Protein AF-A0A0H5PXS2-F1 (afdb_monomer)

Solvent-accessible surface area (backbone atoms only — not comparable to full-atom values): 9565 Å² total; per-residue (Å²): 137,90,85,89,85,87,82,88,85,73,100,73,81,88,74,88,80,90,86,85,90,87,84,91,80,86,77,80,75,62,72,75,60,60,65,57,62,62,56,64,66,52,77,82,47,79,86,77,70,79,48,72,66,58,49,50,52,53,52,49,55,49,52,53,54,47,52,55,49,50,53,52,50,50,52,52,48,54,53,50,50,52,53,50,50,51,35,56,75,67,70,42,46,66,49,75,57,92,95,43,78,49,74,61,68,92,79,90,78,92,75,84,61,63,66,63,43,38,71,77,38,50,68,60,44,57,76,73,57,78,91,80,90,81,87,84,90,83,83,135

Radius of gyration: 34.35 Å; Cα contacts (8 Å, |Δi|>4): 27; chains: 1; bounding box: 102×61×40 Å

Secondary structure (DSSP, 8-state):
----------TTSS----------------GGGHHHHHHTTTTTS---PPPHHHHHHHHHHHHHHHHHHHHHHHHHHHHHHHHHHHHHHTT-SEEEETTEEEE----------HHHHHHH-HHHHHHTPPP---PPP---

Mean predicted aligned error: 16.34 Å

Foldseek 3Di:
DDDDDDDDDDPPPPDDDDDDDDDDDDDPDPPVVVVVVVVVVCVPDPDPDDDPVRVVVVVVVVVVVVVVVVVVVVVVVVVVVVVLVVCVVVVHQWDDDPPDIDGDDDDDDDDDPLVVCCVVPVPVNVVPDDDDDDDDDDDD

Sequence (140 aa):
MLNATRRRASQDQIKSLSRHAVGSKRERKPQRAYAYYSTARNEKKGAYTMSTNEMTSKIRELKELKAMAEELAAEITAIEDTIKAEMTARNTDEMTVDVYKIRWTKVLSNRFDSSAFKKAMPELHAQFTKQTESRRFTIA

Nearest PDB structures (foldseek):
  6znl-assembly1_Z  TM=2.439E-01  e=7.247E+00  Sus scrofa

pLDDT: mean 76.87, std 26.15, range [28.22, 98.5]

Structure (mmCIF, N/CA/C/O backbone):
data_AF-A0A0H5PXS2-F1
#
_entry.id   AF-A0A0H5PXS2-F1
#
loop_
_atom_site.group_PDB
_atom_site.id
_atom_site.type_symbol
_atom_site.label_atom_id
_atom_site.label_alt_id
_atom_site.label_comp_id
_atom_site.label_asym_id
_atom_site.label_entity_id
_atom_site.label_seq_id
_atom_site.pdbx_PDB_ins_code
_atom_site.Cartn_x
_atom_site.Cartn_y
_atom_site.Cartn_z
_atom_site.occupancy
_atom_site.B_iso_or_equiv
_atom_site.auth_seq_id
_atom_site.auth_comp_id
_atom_site.auth_asym_id
_atom_site.auth_atom_id
_atom_site.pdbx_PDB_model_num
ATOM 1 N N . MET A 1 1 ? 83.119 -40.133 26.334 1.00 35.09 1 MET A N 1
ATOM 2 C CA . MET A 1 1 ? 84.291 -39.260 26.113 1.00 35.09 1 MET A CA 1
ATOM 3 C C . MET A 1 1 ? 83.812 -37.826 25.964 1.00 35.09 1 MET A C 1
ATOM 5 O O . MET A 1 1 ? 82.831 -37.597 25.271 1.00 35.09 1 MET A O 1
ATOM 9 N N . LEU A 1 2 ? 84.456 -36.906 26.676 1.00 37.81 2 LEU A N 1
ATOM 10 C CA . LEU A 1 2 ? 84.210 -35.463 26.667 1.00 37.81 2 LEU A CA 1
ATOM 11 C C . LEU A 1 2 ? 84.920 -34.778 25.479 1.00 37.81 2 LEU A C 1
ATOM 13 O O . LEU A 1 2 ? 85.976 -35.242 25.061 1.00 37.81 2 LEU A O 1
ATOM 17 N N . ASN A 1 3 ? 84.378 -33.613 25.094 1.00 30.39 3 ASN A N 1
ATOM 18 C CA . ASN A 1 3 ? 85.043 -32.419 24.532 1.00 30.39 3 ASN A CA 1
ATOM 19 C C . ASN A 1 3 ? 84.913 -32.075 23.030 1.00 30.39 3 ASN A C 1
ATOM 21 O O . ASN A 1 3 ? 85.666 -32.525 22.181 1.00 30.39 3 ASN A O 1
ATOM 25 N N . ALA A 1 4 ? 84.010 -31.114 22.786 1.00 36.12 4 ALA A N 1
ATOM 26 C CA . ALA A 1 4 ? 84.311 -29.712 22.444 1.00 36.12 4 ALA A CA 1
ATOM 27 C C . ALA A 1 4 ? 85.037 -29.357 21.131 1.00 36.12 4 ALA A C 1
ATOM 29 O O . ALA A 1 4 ? 86.249 -29.491 21.034 1.00 36.12 4 ALA A O 1
ATOM 30 N N . THR A 1 5 ? 84.341 -28.630 20.242 1.00 44.38 5 THR A N 1
ATOM 31 C CA . THR A 1 5 ? 84.840 -27.421 19.530 1.00 44.38 5 THR A CA 1
ATOM 32 C C . THR A 1 5 ? 83.614 -26.687 18.946 1.00 44.38 5 THR A C 1
ATOM 34 O O . THR A 1 5 ? 82.900 -27.236 18.124 1.00 44.38 5 THR A O 1
ATOM 37 N N . ARG A 1 6 ? 83.086 -25.601 19.524 1.00 38.84 6 ARG A N 1
ATOM 38 C CA . ARG A 1 6 ? 83.549 -24.201 19.554 1.00 38.84 6 ARG A CA 1
ATOM 39 C C . ARG A 1 6 ? 83.592 -23.511 18.166 1.00 38.84 6 ARG A C 1
ATOM 41 O O . ARG A 1 6 ? 84.556 -23.661 17.436 1.00 38.84 6 ARG A O 1
ATOM 48 N N . ARG A 1 7 ? 82.631 -22.582 18.000 1.00 38.72 7 ARG A N 1
ATOM 49 C CA . ARG A 1 7 ? 82.663 -21.262 17.313 1.00 38.72 7 ARG A CA 1
ATOM 50 C C . ARG A 1 7 ? 82.386 -21.145 15.799 1.00 38.72 7 ARG A C 1
ATOM 52 O O . ARG A 1 7 ? 83.215 -21.481 14.976 1.00 38.72 7 ARG A O 1
ATOM 59 N N . ARG A 1 8 ? 81.311 -20.375 15.548 1.00 40.66 8 ARG A N 1
ATOM 60 C CA . ARG A 1 8 ? 81.189 -19.218 14.632 1.00 40.66 8 ARG A CA 1
ATOM 61 C C . ARG A 1 8 ? 81.532 -19.450 13.159 1.00 40.66 8 ARG A C 1
ATOM 63 O O . ARG A 1 8 ? 82.693 -19.360 12.794 1.00 40.66 8 ARG A O 1
ATOM 70 N N . ALA A 1 9 ? 80.505 -19.457 12.318 1.00 33.91 9 ALA A N 1
ATOM 71 C CA . ALA A 1 9 ? 80.434 -18.550 11.172 1.00 33.91 9 ALA A CA 1
ATOM 72 C C . ALA A 1 9 ? 79.028 -18.589 10.559 1.00 33.91 9 ALA A C 1
ATOM 74 O O . ALA A 1 9 ? 78.355 -19.611 10.601 1.00 33.91 9 ALA A O 1
ATOM 75 N N . SER A 1 10 ? 78.642 -17.475 9.946 1.00 39.16 10 SER A N 1
ATOM 76 C CA . SER A 1 10 ? 77.467 -17.308 9.089 1.00 39.16 10 SER A CA 1
ATOM 77 C C . SER A 1 10 ? 76.130 -17.048 9.781 1.00 39.16 10 SER A C 1
ATOM 79 O O . SER A 1 10 ? 75.095 -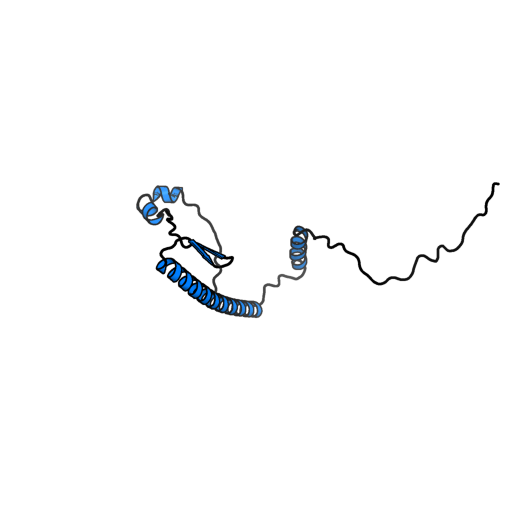17.661 9.535 1.00 39.16 10 SER A O 1
ATOM 81 N N . GLN A 1 11 ? 76.147 -15.984 10.573 1.00 42.66 11 GLN A N 1
ATOM 82 C CA . GLN A 1 11 ? 75.020 -15.073 10.716 1.00 42.66 11 GLN A CA 1
ATOM 83 C C . GLN A 1 11 ? 74.829 -14.284 9.401 1.00 42.66 11 GLN A C 1
ATOM 85 O O . GLN A 1 11 ? 74.870 -13.072 9.431 1.00 42.66 11 GLN A O 1
ATOM 90 N N . ASP A 1 12 ? 74.685 -14.959 8.252 1.00 38.50 12 ASP A N 1
ATOM 91 C CA . ASP A 1 12 ? 74.520 -14.317 6.929 1.00 38.50 12 ASP A CA 1
ATOM 92 C C . ASP A 1 12 ? 73.673 -15.147 5.944 1.00 38.50 12 ASP A C 1
ATOM 94 O O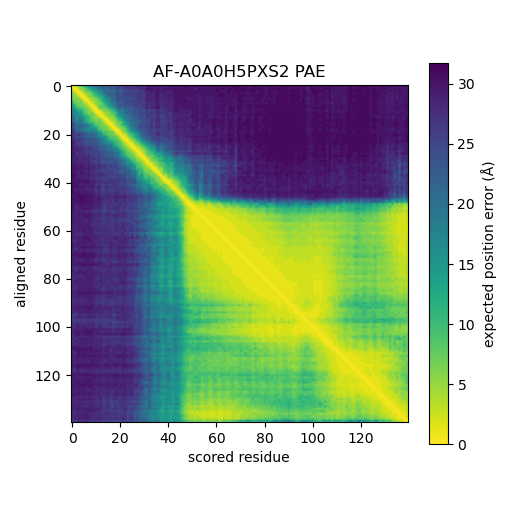 . ASP A 1 12 ? 73.663 -14.903 4.742 1.00 38.50 12 ASP A O 1
ATOM 98 N N . GLN A 1 13 ? 72.886 -16.102 6.447 1.00 39.78 13 GLN A N 1
ATOM 99 C CA . GLN A 1 13 ? 71.937 -16.862 5.618 1.00 39.78 13 GLN A CA 1
ATOM 100 C C . GLN A 1 13 ? 70.465 -16.611 5.970 1.00 39.78 13 GLN A C 1
ATOM 102 O O . GLN A 1 13 ? 69.570 -17.275 5.454 1.00 39.78 13 GLN A O 1
ATOM 107 N N . ILE A 1 14 ? 70.198 -15.612 6.818 1.00 39.16 14 ILE A N 1
ATOM 108 C CA . ILE A 1 14 ? 68.848 -15.153 7.169 1.00 39.16 14 ILE A CA 1
ATOM 109 C C . ILE A 1 14 ? 68.690 -13.709 6.694 1.00 39.16 14 ILE A C 1
ATOM 111 O O . ILE A 1 14 ? 68.702 -12.777 7.496 1.00 39.16 14 ILE A O 1
ATOM 115 N N . LYS A 1 15 ? 68.588 -13.516 5.378 1.00 37.38 15 LYS A N 1
ATOM 116 C CA . LYS A 1 15 ? 67.909 -12.384 4.725 1.00 37.38 15 LYS A CA 1
ATOM 117 C C . LYS A 1 15 ? 68.011 -12.553 3.213 1.00 37.38 15 LYS A C 1
ATOM 119 O O . LYS A 1 15 ? 69.065 -12.894 2.697 1.00 37.38 15 LYS A O 1
ATOM 124 N N . SER A 1 16 ? 66.921 -12.212 2.529 1.00 30.59 16 SER A N 1
ATOM 125 C CA . SER A 1 16 ? 66.702 -12.353 1.081 1.00 30.59 16 SER A CA 1
ATOM 126 C C . SER A 1 16 ? 66.273 -13.791 0.712 1.00 30.59 16 SER A C 1
ATOM 128 O O . SER A 1 16 ? 66.972 -14.741 1.009 1.00 30.59 16 SER A O 1
ATOM 130 N N . LEU A 1 17 ? 65.097 -14.082 0.162 1.00 32.16 17 LEU A N 1
ATOM 131 C CA . LEU A 1 17 ? 64.095 -13.268 -0.507 1.00 32.16 17 LEU A CA 1
ATOM 132 C C . LEU A 1 17 ? 62.704 -13.885 -0.319 1.00 32.16 17 LEU A C 1
ATOM 134 O O . LEU A 1 17 ? 62.503 -15.092 -0.386 1.00 32.16 17 LEU A O 1
ATOM 138 N N . SER A 1 18 ? 61.748 -12.987 -0.118 1.00 33.00 18 SER A N 1
ATOM 139 C CA . SER A 1 18 ? 60.309 -13.206 -0.194 1.00 33.00 18 SER A CA 1
ATOM 140 C C . SER A 1 18 ? 59.885 -13.638 -1.604 1.00 33.00 18 SER A C 1
ATOM 142 O O . SER A 1 18 ? 60.408 -13.088 -2.578 1.00 33.00 18 SER A O 1
ATOM 144 N N . ARG A 1 19 ? 58.874 -14.516 -1.706 1.00 34.53 19 ARG A N 1
ATOM 145 C CA . ARG A 1 19 ? 57.547 -14.207 -2.292 1.00 34.53 19 ARG A CA 1
ATOM 146 C C . ARG A 1 19 ? 56.767 -15.482 -2.695 1.00 34.53 19 ARG A C 1
ATOM 148 O O . ARG A 1 19 ? 57.320 -16.338 -3.369 1.00 34.53 19 ARG A O 1
ATOM 155 N N . HIS A 1 20 ? 55.457 -15.463 -2.398 1.00 28.22 20 HIS A N 1
ATOM 156 C CA . HIS A 1 20 ? 54.338 -16.347 -2.823 1.00 28.22 20 HIS A CA 1
ATOM 157 C C . HIS A 1 20 ? 53.993 -17.523 -1.875 1.00 28.22 20 HIS A C 1
ATOM 159 O O . HIS A 1 20 ? 54.739 -18.486 -1.796 1.00 28.22 20 HIS A O 1
ATOM 165 N N . ALA A 1 21 ? 52.992 -17.387 -0.980 1.00 33.44 21 ALA A N 1
ATOM 166 C CA . ALA A 1 21 ? 51.525 -17.588 -1.160 1.00 33.44 21 ALA A CA 1
ATOM 167 C C . ALA A 1 21 ? 51.143 -19.065 -0.833 1.00 33.44 21 ALA A C 1
ATOM 169 O O . ALA A 1 21 ? 51.855 -19.954 -1.262 1.00 33.44 21 ALA A O 1
ATOM 170 N N . VAL A 1 22 ? 50.121 -19.484 -0.066 1.00 36.69 22 VAL A N 1
ATOM 171 C CA . VAL A 1 22 ? 48.805 -18.970 0.371 1.00 36.69 22 VAL A CA 1
ATOM 172 C C . VAL A 1 22 ? 48.392 -19.745 1.648 1.00 36.69 22 VAL A C 1
ATOM 174 O O . VAL A 1 22 ? 48.570 -20.958 1.695 1.00 36.69 22 VAL A O 1
ATOM 177 N N . GLY A 1 23 ? 47.784 -19.098 2.655 1.00 29.44 23 GLY A N 1
ATOM 178 C CA . GLY A 1 23 ? 47.219 -19.795 3.825 1.00 29.44 23 GLY A CA 1
ATOM 179 C C . GLY A 1 23 ? 46.393 -18.909 4.772 1.00 29.44 23 GLY A C 1
ATOM 180 O O . GLY A 1 23 ? 46.947 -18.175 5.577 1.00 29.44 23 GLY A O 1
ATOM 181 N N . SER A 1 24 ? 45.065 -18.989 4.630 1.00 40.78 24 SER A N 1
ATOM 182 C CA . SER A 1 24 ? 43.968 -18.695 5.578 1.00 40.78 24 SER A CA 1
ATOM 183 C C . SER A 1 24 ? 44.240 -17.891 6.870 1.00 40.78 24 SER A C 1
ATOM 185 O O . SER A 1 24 ? 44.834 -18.406 7.812 1.00 40.78 24 SER A O 1
ATOM 187 N N . LYS A 1 25 ? 43.638 -16.691 6.964 1.00 34.38 25 LYS A N 1
ATOM 188 C CA . LYS A 1 25 ? 42.966 -16.138 8.167 1.00 34.38 25 LYS A CA 1
ATOM 189 C C . LYS A 1 25 ? 42.167 -14.886 7.773 1.00 34.38 25 LYS A C 1
ATOM 191 O O . LYS A 1 25 ? 42.677 -13.771 7.767 1.00 34.38 25 LYS A O 1
ATOM 196 N N . ARG A 1 26 ? 40.895 -15.057 7.394 1.00 41.38 26 ARG A N 1
ATOM 197 C CA . ARG A 1 26 ? 39.952 -13.929 7.284 1.00 41.38 26 ARG A CA 1
ATOM 198 C C . ARG A 1 26 ? 39.486 -13.561 8.693 1.00 41.38 26 ARG A C 1
ATOM 200 O O . ARG A 1 26 ? 38.478 -14.076 9.164 1.00 41.38 26 ARG A O 1
ATOM 207 N N . GLU A 1 27 ? 40.221 -12.681 9.366 1.00 40.06 27 GLU A N 1
ATOM 208 C CA . GLU A 1 27 ? 39.698 -11.966 10.533 1.00 40.06 27 GLU A CA 1
ATOM 209 C C . GLU A 1 27 ? 38.494 -11.119 10.095 1.00 40.06 27 GLU A C 1
ATOM 211 O O . GLU A 1 27 ? 38.611 -10.218 9.259 1.00 40.06 27 G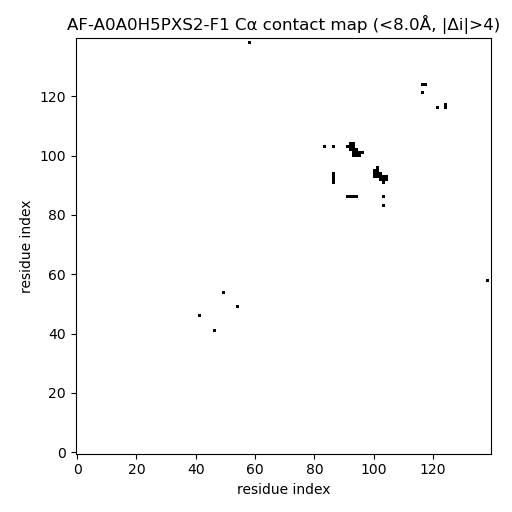LU A O 1
ATOM 216 N N . ARG A 1 28 ? 37.306 -11.412 10.637 1.00 44.50 28 ARG A N 1
ATOM 217 C CA . ARG A 1 28 ? 36.141 -10.532 10.497 1.00 44.50 28 ARG A CA 1
ATOM 218 C C . ARG A 1 28 ? 36.408 -9.260 11.299 1.00 44.50 28 ARG A C 1
ATOM 220 O O . ARG A 1 28 ? 36.286 -9.261 12.520 1.00 44.50 28 ARG A O 1
ATOM 227 N N . LYS A 1 29 ? 36.779 -8.176 10.611 1.00 36.25 29 LYS A N 1
ATOM 228 C CA . LYS A 1 29 ? 36.932 -6.854 11.231 1.00 36.25 29 LYS A CA 1
ATOM 229 C C . LYS A 1 29 ? 35.615 -6.442 11.915 1.00 36.25 29 LYS A C 1
ATOM 231 O O . LYS A 1 29 ? 34.563 -6.537 11.279 1.00 36.25 29 LYS A O 1
ATOM 236 N N . PRO A 1 30 ? 35.637 -5.977 13.177 1.00 42.06 30 PRO A N 1
ATOM 237 C CA . PRO A 1 30 ? 34.431 -5.551 13.881 1.00 42.06 30 PRO A CA 1
ATOM 238 C C . PRO A 1 30 ? 33.812 -4.332 13.184 1.00 42.06 30 PRO A C 1
ATOM 240 O O . PRO A 1 30 ? 34.497 -3.342 12.922 1.00 42.06 30 PRO A O 1
ATOM 243 N N . GLN A 1 31 ? 32.503 -4.383 12.914 1.00 47.12 31 GLN A N 1
ATOM 244 C CA . GLN A 1 31 ? 31.738 -3.324 12.230 1.00 47.12 31 GLN A CA 1
ATOM 245 C C . GLN A 1 31 ? 31.925 -1.931 12.860 1.00 47.12 31 GLN A C 1
ATOM 247 O O . GLN A 1 31 ? 31.898 -0.926 12.155 1.00 47.12 31 GLN A O 1
ATOM 252 N N . ARG A 1 32 ? 32.217 -1.863 14.167 1.00 43.69 32 ARG A N 1
ATOM 253 C CA . ARG A 1 32 ? 32.507 -0.612 14.888 1.00 43.69 32 ARG A CA 1
ATOM 254 C C . ARG A 1 32 ? 33.681 0.193 14.316 1.00 43.69 32 ARG A C 1
ATOM 256 O O . ARG A 1 32 ? 33.670 1.412 14.430 1.00 43.69 32 ARG A O 1
ATOM 263 N N . ALA A 1 33 ? 34.660 -0.446 13.672 1.00 44.84 33 ALA A N 1
ATOM 264 C CA . ALA A 1 33 ? 35.797 0.265 13.084 1.00 44.84 33 ALA A CA 1
ATOM 265 C C . ALA A 1 33 ? 35.427 1.030 11.797 1.00 44.84 33 ALA A C 1
ATOM 267 O O . ALA A 1 33 ? 36.047 2.044 11.490 1.00 44.84 33 ALA A O 1
ATOM 268 N N . TYR A 1 34 ? 34.395 0.599 11.061 1.00 43.09 34 TYR A N 1
ATOM 269 C CA . TYR A 1 34 ? 33.983 1.268 9.820 1.00 43.09 34 TYR A CA 1
ATOM 270 C C . TYR A 1 34 ? 33.298 2.618 10.062 1.00 43.09 34 TYR A C 1
ATOM 272 O O . TYR A 1 34 ? 33.406 3.504 9.219 1.00 43.09 34 TYR A O 1
ATOM 280 N N . ALA A 1 35 ? 32.674 2.809 11.228 1.00 48.53 35 ALA A N 1
ATOM 281 C CA . ALA A 1 35 ? 32.068 4.084 11.610 1.00 48.53 35 ALA A CA 1
ATOM 282 C C . ALA A 1 35 ? 33.109 5.192 11.878 1.00 48.53 35 ALA A C 1
ATOM 284 O O . ALA A 1 35 ? 32.796 6.370 11.740 1.00 48.53 35 ALA A O 1
ATOM 285 N N . TYR A 1 36 ? 34.354 4.828 12.214 1.00 43.06 36 TYR A N 1
ATOM 286 C CA . TYR A 1 36 ? 35.422 5.789 12.527 1.00 43.06 36 TYR A CA 1
ATOM 287 C C . TYR A 1 36 ? 36.178 6.297 11.289 1.00 43.06 36 TYR A C 1
ATOM 289 O O . TYR A 1 36 ? 36.717 7.401 11.294 1.00 43.06 36 TYR A O 1
ATOM 297 N N . TYR A 1 37 ? 36.210 5.518 10.204 1.00 44.88 37 TYR A N 1
ATOM 298 C CA . TYR A 1 37 ? 36.931 5.902 8.984 1.00 44.88 37 TYR A CA 1
ATOM 299 C C . TYR A 1 37 ? 36.104 6.754 8.007 1.00 44.88 37 TYR A C 1
ATOM 301 O O . TYR A 1 37 ? 36.684 7.336 7.088 1.00 44.88 37 TYR A O 1
ATOM 309 N N . SER A 1 38 ? 34.781 6.865 8.185 1.00 50.53 38 SER A N 1
ATOM 310 C CA . SER A 1 38 ? 33.932 7.717 7.337 1.00 50.53 38 SER A CA 1
ATOM 311 C C . SER A 1 38 ? 33.862 9.167 7.820 1.00 50.53 38 SER A C 1
ATOM 313 O O . SER A 1 38 ? 33.800 10.076 6.998 1.00 50.53 38 SER A O 1
ATOM 315 N N . THR A 1 39 ? 33.908 9.399 9.133 1.00 50.62 39 THR A N 1
ATOM 316 C CA . THR A 1 39 ? 33.810 10.740 9.732 1.00 50.62 39 THR A CA 1
ATOM 317 C C . THR A 1 39 ? 35.135 11.500 9.645 1.00 50.62 39 THR A C 1
ATOM 319 O O . THR A 1 39 ? 35.164 12.625 9.155 1.00 50.62 39 THR A O 1
ATOM 322 N N . ALA A 1 40 ? 36.258 10.855 9.972 1.00 49.12 40 ALA A N 1
ATOM 323 C CA . ALA A 1 40 ? 37.576 11.499 9.998 1.00 49.12 40 ALA A CA 1
ATOM 324 C C . ALA A 1 40 ? 38.115 11.913 8.610 1.00 49.12 40 ALA A C 1
ATOM 326 O O . ALA A 1 40 ? 38.900 12.852 8.494 1.00 49.12 40 ALA A O 1
ATOM 327 N N . ARG A 1 41 ? 37.695 11.245 7.522 1.00 47.31 41 ARG A N 1
ATOM 328 C CA . ARG A 1 41 ? 38.074 11.645 6.148 1.00 47.31 41 ARG A CA 1
ATOM 329 C C . ARG A 1 41 ? 37.340 12.917 5.695 1.00 47.31 41 ARG A C 1
ATOM 331 O O . ARG A 1 41 ? 37.798 13.583 4.769 1.00 47.31 41 ARG A O 1
ATOM 338 N N . ASN A 1 42 ? 36.224 13.245 6.340 1.00 46.59 42 ASN A N 1
ATOM 339 C CA . ASN A 1 42 ? 35.373 14.377 5.986 1.00 46.59 42 ASN A CA 1
ATOM 340 C C . ASN A 1 42 ? 35.836 15.692 6.643 1.00 46.59 42 ASN A C 1
ATOM 342 O O . ASN A 1 42 ? 35.537 16.765 6.143 1.00 46.59 42 ASN A O 1
ATOM 346 N N . GLU A 1 43 ? 36.630 15.631 7.716 1.00 50.22 43 GLU A N 1
ATOM 347 C CA . GLU A 1 43 ? 37.074 16.826 8.456 1.00 50.22 43 GLU A CA 1
ATOM 348 C C . GLU A 1 43 ? 38.210 17.610 7.769 1.00 50.22 43 GLU A C 1
ATOM 350 O O . GLU A 1 43 ? 38.436 18.772 8.096 1.00 50.22 43 GLU A O 1
ATOM 355 N N . LYS A 1 44 ? 38.927 17.014 6.801 1.00 51.41 44 LYS A N 1
ATOM 356 C CA . LYS A 1 44 ? 40.083 17.654 6.128 1.00 51.41 44 LYS A CA 1
ATOM 357 C C . LYS A 1 44 ? 39.867 18.068 4.669 1.00 51.41 44 LYS A C 1
ATOM 359 O O . LYS A 1 44 ? 40.777 18.625 4.060 1.00 51.41 44 LYS A O 1
ATOM 364 N N . LYS A 1 45 ? 38.679 17.848 4.105 1.00 48.94 45 LYS A N 1
ATOM 365 C CA . LYS A 1 45 ? 38.242 18.484 2.854 1.00 48.94 45 LYS A CA 1
ATOM 366 C C . LYS A 1 45 ? 37.042 19.346 3.212 1.00 48.94 45 LYS A C 1
ATOM 368 O O . LYS A 1 45 ? 36.040 18.799 3.649 1.00 48.94 45 LYS A O 1
ATOM 373 N N . GLY A 1 46 ? 37.169 20.668 3.081 1.00 48.41 46 GLY A N 1
ATOM 374 C CA . GLY A 1 46 ? 36.078 21.607 3.354 1.00 48.41 46 GLY A CA 1
ATOM 375 C C . GLY A 1 46 ? 34.755 21.107 2.770 1.00 48.41 46 GLY A C 1
ATOM 376 O O . GLY A 1 46 ? 34.752 20.560 1.670 1.00 48.41 46 GLY A O 1
ATOM 377 N N . ALA A 1 47 ? 33.684 21.237 3.555 1.00 54.56 47 ALA A N 1
ATOM 378 C CA . ALA A 1 47 ? 32.336 20.734 3.306 1.00 54.56 47 ALA A CA 1
ATOM 379 C C . ALA A 1 47 ? 31.956 20.684 1.813 1.00 54.56 47 ALA A C 1
ATOM 381 O O . ALA A 1 47 ? 31.464 21.662 1.255 1.00 54.56 47 ALA A O 1
ATOM 382 N N . TYR A 1 48 ? 32.165 19.538 1.161 1.00 60.62 48 TYR A N 1
ATOM 383 C CA . TYR A 1 48 ? 31.685 19.332 -0.202 1.00 60.62 48 TYR A CA 1
ATOM 384 C C . TYR A 1 48 ? 30.237 18.858 -0.113 1.00 60.62 48 TYR A C 1
ATOM 386 O O . TYR A 1 48 ? 29.943 17.663 -0.098 1.00 60.62 48 TYR A O 1
ATOM 394 N N . THR A 1 49 ? 29.315 19.807 0.033 1.00 74.19 49 THR A N 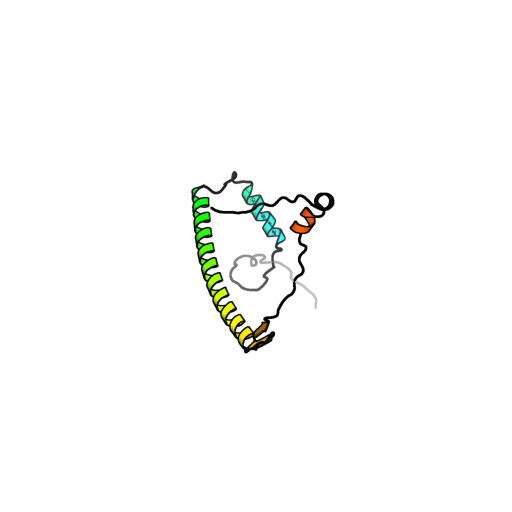1
ATOM 395 C CA . THR A 1 49 ? 27.905 19.548 -0.260 1.00 74.19 49 THR A CA 1
ATOM 396 C C . THR A 1 49 ? 27.799 19.192 -1.741 1.00 74.19 49 THR A C 1
ATOM 398 O O . THR A 1 49 ? 28.384 19.901 -2.559 1.00 74.19 49 THR A O 1
ATOM 401 N N . MET A 1 50 ? 27.082 18.113 -2.083 1.00 84.69 50 MET A N 1
ATOM 402 C CA . MET A 1 50 ? 26.865 17.723 -3.485 1.00 84.69 50 MET A CA 1
ATOM 403 C C . MET A 1 50 ? 26.421 18.937 -4.307 1.00 84.69 50 MET A C 1
ATOM 405 O O . MET A 1 50 ? 25.550 19.697 -3.876 1.00 84.69 50 MET A O 1
ATOM 409 N N . SER A 1 51 ? 27.017 19.116 -5.480 1.00 89.81 51 SER A N 1
ATOM 410 C CA . SER A 1 51 ? 26.639 20.183 -6.402 1.00 89.81 51 SER A CA 1
ATOM 411 C C . SER A 1 51 ? 25.206 19.995 -6.909 1.00 89.81 51 SER A C 1
ATOM 413 O O . SER A 1 51 ? 24.659 18.890 -6.908 1.00 89.81 51 SER A O 1
ATOM 415 N N . THR A 1 52 ? 24.593 21.066 -7.419 1.00 90.75 52 THR A N 1
ATOM 416 C CA . THR A 1 52 ? 23.254 21.004 -8.030 1.00 90.75 52 THR A CA 1
ATOM 417 C C . THR A 1 52 ? 23.182 19.989 -9.174 1.00 90.75 52 THR A C 1
ATOM 419 O O . THR A 1 52 ? 22.167 19.312 -9.339 1.00 90.75 52 THR A O 1
ATOM 422 N N . ASN A 1 53 ? 24.267 19.830 -9.937 1.00 89.50 53 ASN A N 1
ATOM 423 C CA . ASN A 1 53 ? 24.337 18.868 -11.038 1.00 89.50 53 ASN A CA 1
ATOM 424 C C . ASN A 1 53 ? 24.343 17.423 -10.525 1.00 89.50 53 ASN A C 1
ATOM 426 O O . ASN A 1 53 ? 23.595 16.586 -11.030 1.00 89.50 53 ASN A O 1
ATOM 430 N N . GLU A 1 54 ? 25.130 17.136 -9.486 1.00 86.94 54 GLU A N 1
ATOM 431 C CA . GLU A 1 54 ? 25.141 15.823 -8.830 1.00 86.94 54 GLU A CA 1
ATOM 432 C C . GLU A 1 54 ? 23.790 15.515 -8.174 1.00 86.94 54 GLU A C 1
ATOM 434 O O . GLU A 1 54 ? 23.275 14.408 -8.327 1.00 86.94 54 GLU A O 1
ATOM 439 N N . MET A 1 55 ? 23.171 16.503 -7.517 1.00 93.06 55 MET A N 1
ATOM 440 C CA . MET A 1 55 ? 21.833 16.369 -6.935 1.00 93.06 55 MET A CA 1
ATOM 441 C C . MET A 1 55 ? 20.786 16.059 -8.011 1.00 93.06 55 MET A C 1
ATOM 443 O O . MET A 1 55 ? 19.979 15.149 -7.847 1.00 93.06 55 MET A O 1
ATOM 447 N N . THR A 1 56 ? 20.832 16.766 -9.141 1.00 93.06 56 THR A N 1
ATOM 448 C CA . THR A 1 56 ? 19.922 16.532 -10.272 1.00 93.06 56 THR A CA 1
ATOM 449 C C . THR A 1 56 ? 20.107 15.132 -10.852 1.00 93.06 56 THR A C 1
ATOM 451 O O . THR A 1 56 ? 19.122 14.442 -11.105 1.00 93.06 56 THR A O 1
ATOM 454 N N . SER A 1 57 ? 21.356 14.687 -11.017 1.00 94.25 57 SER A N 1
ATOM 455 C CA . SER A 1 57 ? 21.675 13.332 -11.479 1.00 94.25 57 SER A CA 1
ATOM 456 C C . SER A 1 57 ? 21.099 12.269 -10.538 1.00 94.25 57 SER A C 1
ATOM 458 O O . SER A 1 57 ? 20.380 11.375 -10.977 1.00 94.25 57 SER A O 1
ATOM 460 N N . LYS A 1 58 ? 21.296 12.431 -9.223 1.00 93.00 58 LYS A N 1
ATOM 461 C CA . LYS A 1 58 ? 20.766 11.508 -8.210 1.00 93.00 58 LYS A CA 1
ATOM 462 C C . LYS A 1 58 ? 19.242 11.505 -8.132 1.00 93.00 58 LYS A C 1
ATOM 464 O O . LYS A 1 58 ? 18.650 10.452 -7.922 1.00 93.00 58 LYS A O 1
ATOM 469 N N . ILE A 1 59 ? 18.598 12.656 -8.319 1.00 95.62 59 ILE A N 1
ATOM 470 C CA . ILE A 1 59 ? 17.135 12.744 -8.391 1.00 95.62 59 ILE A CA 1
ATOM 471 C C . ILE A 1 59 ? 16.605 11.971 -9.604 1.00 95.62 59 ILE A C 1
ATOM 473 O O . ILE A 1 59 ? 15.612 11.261 -9.466 1.00 95.62 59 ILE A O 1
ATOM 477 N N . ARG A 1 60 ? 17.256 12.084 -10.770 1.00 95.56 60 ARG A N 1
ATOM 478 C CA . ARG A 1 60 ? 16.865 11.345 -11.984 1.00 95.56 60 ARG A CA 1
ATOM 479 C C . ARG A 1 60 ? 17.028 9.843 -11.803 1.00 95.56 60 ARG A C 1
ATOM 481 O O . ARG A 1 60 ? 16.048 9.126 -11.956 1.00 95.56 60 ARG A O 1
ATOM 488 N N . GLU A 1 61 ? 18.206 9.409 -11.358 1.00 95.75 61 GLU A N 1
ATOM 489 C CA . GLU A 1 61 ? 18.489 8.004 -11.040 1.00 95.75 61 GLU A CA 1
ATOM 490 C C . GLU A 1 61 ? 17.448 7.443 -10.057 1.00 95.75 61 GLU A C 1
ATOM 492 O O . GLU A 1 61 ? 16.895 6.366 -10.263 1.00 95.75 61 GLU A O 1
ATOM 497 N N . LEU A 1 62 ? 17.100 8.202 -9.013 1.00 95.62 62 LEU A N 1
ATOM 498 C CA . LEU A 1 62 ? 16.080 7.782 -8.057 1.00 95.62 62 LEU A CA 1
ATOM 499 C C . LEU A 1 62 ? 14.673 7.710 -8.671 1.00 95.62 62 LEU A C 1
ATOM 501 O O . LEU A 1 62 ? 13.918 6.808 -8.315 1.00 95.62 62 LEU A O 1
ATOM 505 N N . LYS A 1 63 ? 14.290 8.646 -9.552 1.00 96.62 63 LYS A N 1
ATOM 506 C CA . LYS A 1 63 ? 12.989 8.595 -10.244 1.00 96.62 63 LYS A CA 1
ATOM 507 C C . LYS A 1 63 ? 12.910 7.380 -11.175 1.00 96.62 63 LYS A C 1
ATOM 509 O O . LYS A 1 63 ? 11.892 6.699 -11.166 1.00 96.62 63 LYS A O 1
ATOM 514 N N . GLU A 1 64 ? 13.984 7.066 -11.894 1.00 97.19 64 GLU A N 1
ATOM 515 C CA . GLU A 1 64 ? 14.073 5.878 -12.757 1.00 97.19 64 GLU A CA 1
ATOM 516 C C . GLU A 1 64 ? 13.962 4.579 -11.948 1.00 97.19 64 GLU A C 1
ATOM 518 O O . GLU A 1 64 ? 13.152 3.713 -12.270 1.00 97.19 64 GLU A O 1
ATOM 523 N N . LEU A 1 65 ? 14.708 4.466 -10.843 1.00 97.75 65 LEU A N 1
ATOM 524 C CA . LEU A 1 65 ? 14.627 3.310 -9.944 1.00 97.75 65 LEU A CA 1
ATOM 525 C C . LEU A 1 65 ? 13.234 3.138 -9.332 1.00 97.75 65 LEU A C 1
ATOM 527 O O . LEU A 1 65 ? 12.769 2.011 -9.185 1.00 97.75 65 LEU A O 1
ATOM 531 N N . LYS A 1 66 ? 12.559 4.239 -8.984 1.00 95.75 66 LYS A N 1
ATOM 532 C CA . LYS A 1 66 ? 11.180 4.185 -8.485 1.00 95.75 66 LYS A CA 1
ATOM 533 C C . LYS A 1 66 ? 10.198 3.720 -9.552 1.00 95.75 66 LYS A C 1
ATOM 535 O O . LYS A 1 66 ? 9.365 2.885 -9.235 1.00 95.75 66 LYS A O 1
ATOM 540 N N . ALA A 1 67 ? 10.331 4.198 -10.788 1.00 96.75 67 ALA A N 1
ATOM 541 C CA . ALA A 1 67 ? 9.476 3.759 -11.888 1.00 96.75 67 ALA A CA 1
ATOM 542 C C . ALA A 1 67 ? 9.617 2.247 -12.141 1.00 96.75 67 ALA A C 1
ATOM 544 O O . ALA A 1 67 ? 8.616 1.540 -12.191 1.00 96.75 67 ALA A O 1
ATOM 545 N N . MET A 1 68 ? 10.852 1.732 -12.185 1.00 97.69 68 MET A N 1
ATOM 546 C CA . MET A 1 68 ? 11.099 0.288 -12.310 1.00 97.69 68 MET A CA 1
ATOM 547 C C . MET A 1 68 ? 10.546 -0.506 -11.117 1.00 97.69 68 MET A C 1
ATOM 549 O O . MET A 1 68 ? 9.995 -1.590 -11.284 1.00 97.69 68 MET A O 1
ATOM 553 N N . ALA A 1 69 ? 10.680 0.020 -9.896 1.00 97.31 69 ALA A N 1
ATOM 554 C CA . ALA A 1 69 ? 10.130 -0.629 -8.710 1.00 97.31 69 ALA A CA 1
ATOM 555 C C . ALA A 1 69 ? 8.592 -0.661 -8.718 1.00 97.31 69 ALA A C 1
ATOM 557 O O . ALA A 1 69 ? 8.013 -1.647 -8.272 1.00 97.31 69 ALA A O 1
ATOM 558 N N . GLU A 1 70 ? 7.938 0.392 -9.213 1.00 97.50 70 GLU A N 1
ATOM 559 C CA . GLU A 1 70 ? 6.480 0.456 -9.364 1.00 97.50 70 GLU A CA 1
ATOM 560 C C . GLU A 1 70 ? 5.973 -0.541 -10.413 1.00 97.50 70 GLU A C 1
ATOM 562 O O . GLU A 1 70 ? 4.992 -1.237 -10.156 1.00 97.50 70 GLU A O 1
ATOM 567 N N . GLU A 1 71 ? 6.670 -0.673 -11.544 1.00 97.50 71 GLU A N 1
ATOM 568 C CA . GLU A 1 71 ? 6.367 -1.674 -12.574 1.00 97.50 71 GLU A CA 1
ATOM 569 C C . GLU A 1 71 ? 6.468 -3.100 -12.014 1.00 97.50 71 GLU A C 1
ATOM 571 O O . GLU A 1 71 ? 5.503 -3.863 -12.069 1.00 97.50 71 GLU A O 1
ATOM 576 N N . LEU A 1 72 ? 7.586 -3.434 -11.363 1.00 98.38 72 LEU A N 1
ATOM 577 C CA . LEU A 1 72 ? 7.761 -4.741 -10.725 1.00 98.38 72 LEU A CA 1
ATOM 578 C C . LEU A 1 72 ? 6.733 -4.986 -9.613 1.00 98.38 72 LEU A C 1
ATOM 580 O O . LEU A 1 72 ? 6.239 -6.102 -9.461 1.00 98.38 72 LEU A O 1
ATOM 584 N N . ALA A 1 73 ? 6.385 -3.962 -8.829 1.00 98.19 73 ALA A N 1
ATOM 585 C CA . ALA A 1 73 ? 5.354 -4.082 -7.803 1.00 98.19 73 ALA A CA 1
ATOM 586 C C . ALA A 1 73 ? 3.975 -4.382 -8.410 1.00 98.19 73 ALA A C 1
ATOM 588 O O . ALA A 1 73 ? 3.213 -5.161 -7.830 1.00 98.19 73 ALA A O 1
ATOM 589 N N . ALA A 1 74 ? 3.662 -3.807 -9.575 1.00 98.19 74 ALA A N 1
ATOM 590 C CA . ALA A 1 74 ? 2.432 -4.100 -10.300 1.00 98.19 74 ALA A CA 1
ATOM 591 C C . ALA A 1 74 ? 2.407 -5.551 -10.807 1.00 98.19 74 ALA A C 1
ATOM 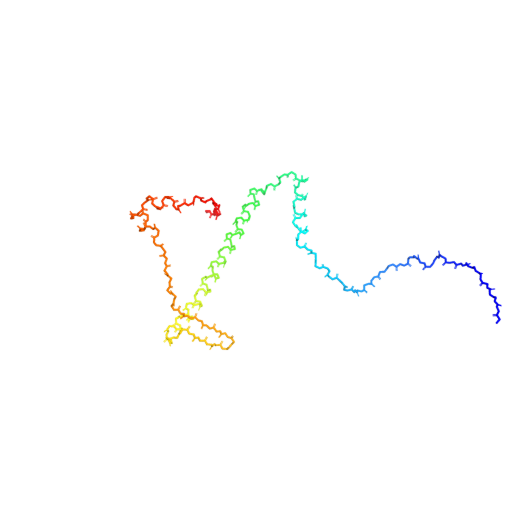593 O O . ALA A 1 74 ? 1.409 -6.242 -10.606 1.00 98.19 74 ALA A O 1
ATOM 594 N N . GLU A 1 75 ? 3.508 -6.046 -11.381 1.00 98.38 75 GLU A N 1
ATOM 595 C CA . GLU A 1 75 ? 3.619 -7.445 -11.821 1.00 98.38 75 GLU A CA 1
ATOM 596 C C . GLU A 1 75 ? 3.498 -8.436 -10.657 1.00 98.38 75 GLU A C 1
ATOM 598 O O . GLU A 1 75 ? 2.738 -9.403 -10.739 1.00 98.38 75 GLU A O 1
ATOM 603 N N . ILE A 1 76 ? 4.194 -8.172 -9.544 1.00 98.44 76 ILE A N 1
ATOM 604 C CA . ILE A 1 76 ? 4.090 -8.976 -8.318 1.00 98.44 76 ILE A CA 1
ATOM 605 C C . ILE A 1 76 ? 2.636 -9.020 -7.847 1.00 98.44 76 ILE A C 1
ATOM 607 O O . ILE A 1 76 ? 2.106 -10.102 -7.598 1.00 98.44 76 ILE A O 1
ATOM 611 N N . THR A 1 77 ? 1.973 -7.862 -7.775 1.00 98.31 77 THR A N 1
ATOM 612 C CA . THR A 1 77 ? 0.573 -7.768 -7.339 1.00 98.31 77 THR A CA 1
ATOM 613 C C . THR A 1 77 ? -0.355 -8.550 -8.270 1.00 98.31 77 THR A C 1
ATOM 615 O O . THR A 1 77 ? -1.214 -9.284 -7.791 1.00 98.31 77 THR A O 1
ATOM 618 N N . ALA A 1 78 ? -0.152 -8.480 -9.589 1.00 98.50 78 ALA A N 1
ATOM 619 C CA . ALA A 1 78 ? -0.957 -9.227 -10.556 1.00 98.50 78 ALA A CA 1
ATOM 620 C C . ALA A 1 78 ? -0.831 -10.754 -10.379 1.00 98.50 78 ALA A C 1
ATOM 622 O O . ALA A 1 78 ? -1.831 -11.480 -10.431 1.00 98.50 78 ALA A O 1
ATOM 623 N N . ILE A 1 79 ? 0.385 -11.252 -10.125 1.00 98.50 79 ILE A N 1
ATOM 624 C CA . ILE A 1 79 ? 0.623 -12.674 -9.835 1.00 98.50 79 ILE A CA 1
ATOM 625 C C . ILE A 1 79 ? -0.011 -13.061 -8.495 1.00 98.50 79 ILE A C 1
ATOM 627 O 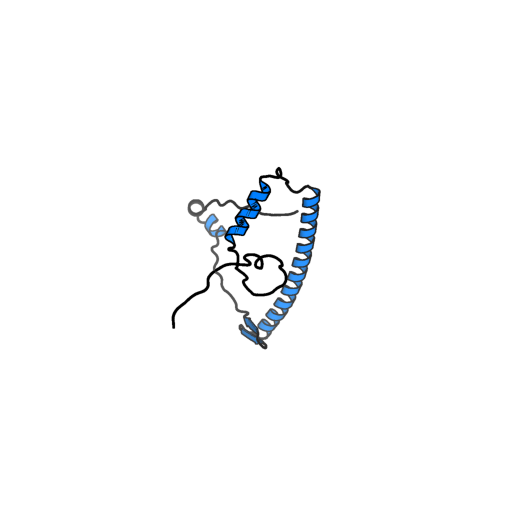O . ILE A 1 79 ? -0.710 -14.073 -8.412 1.00 98.50 79 ILE A O 1
ATOM 631 N N . GLU A 1 80 ? 0.189 -12.259 -7.447 1.00 98.25 80 GLU A N 1
ATOM 632 C CA . GLU A 1 80 ? -0.426 -12.504 -6.143 1.00 98.25 80 GLU A CA 1
ATOM 633 C C . GLU A 1 80 ? -1.952 -12.553 -6.224 1.00 98.25 80 GLU A C 1
ATOM 635 O O . GLU A 1 80 ? -2.569 -13.425 -5.615 1.00 98.25 80 GLU A O 1
ATOM 640 N N . ASP A 1 81 ? -2.570 -11.639 -6.966 1.00 98.25 81 ASP A N 1
ATOM 641 C CA . ASP A 1 81 ? -4.022 -11.569 -7.103 1.00 98.25 81 ASP A CA 1
ATOM 642 C C . ASP A 1 81 ? -4.572 -12.764 -7.878 1.00 98.25 81 ASP A C 1
ATOM 644 O O . ASP A 1 81 ? -5.613 -13.306 -7.504 1.00 98.25 81 ASP A O 1
ATOM 648 N N . THR A 1 82 ? -3.827 -13.261 -8.867 1.00 98.38 82 THR A N 1
ATOM 649 C CA . THR A 1 82 ? -4.140 -14.532 -9.536 1.00 98.38 82 THR A CA 1
ATOM 650 C C . THR A 1 82 ? -4.136 -15.696 -8.537 1.00 98.38 82 THR A C 1
ATOM 652 O O . THR A 1 82 ? -5.072 -16.497 -8.509 1.00 98.38 82 THR A O 1
ATOM 655 N N . ILE A 1 83 ? -3.133 -15.769 -7.654 1.00 97.94 83 ILE A N 1
ATOM 656 C CA . ILE A 1 83 ? -3.046 -16.814 -6.618 1.00 97.94 83 ILE A CA 1
ATOM 657 C C . ILE A 1 83 ? -4.178 -16.670 -5.586 1.00 97.94 83 ILE A C 1
ATOM 659 O O . ILE A 1 83 ? -4.803 -17.663 -5.211 1.00 97.94 83 ILE A O 1
ATOM 663 N N . LYS A 1 84 ? -4.482 -15.449 -5.127 1.00 97.69 84 LYS A N 1
ATOM 664 C CA . LYS A 1 84 ? -5.586 -15.179 -4.183 1.00 97.69 84 LYS A CA 1
ATOM 665 C C . LYS A 1 84 ? -6.943 -15.533 -4.792 1.00 97.69 84 LYS A C 1
ATOM 667 O O . LYS A 1 84 ? -7.794 -16.087 -4.090 1.00 97.69 84 LYS A O 1
ATOM 672 N N . ALA A 1 85 ? -7.151 -15.235 -6.075 1.00 97.75 85 ALA A N 1
ATOM 673 C CA . ALA A 1 85 ? -8.363 -15.599 -6.801 1.00 97.75 85 ALA A CA 1
ATOM 674 C C . ALA A 1 85 ? -8.539 -17.122 -6.842 1.00 97.75 85 ALA A C 1
ATOM 676 O O . ALA A 1 85 ? -9.622 -17.611 -6.533 1.00 97.75 85 ALA A O 1
ATOM 677 N N . GLU A 1 86 ? -7.465 -17.870 -7.101 1.00 97.75 86 GLU A N 1
ATOM 678 C CA . GLU A 1 86 ? -7.485 -19.335 -7.075 1.00 97.75 86 GLU A CA 1
ATOM 679 C C . GLU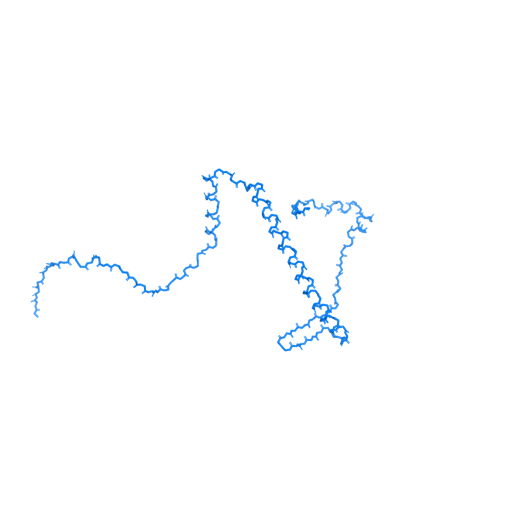 A 1 86 ? -7.784 -19.895 -5.673 1.00 97.75 86 GLU A C 1
ATOM 681 O O . GLU A 1 86 ? -8.635 -20.774 -5.517 1.00 97.75 86 GLU A O 1
ATOM 686 N N . MET A 1 87 ? -7.144 -19.359 -4.625 1.00 97.88 87 MET A N 1
ATOM 687 C CA . MET A 1 87 ? -7.429 -19.739 -3.230 1.00 97.88 87 MET A CA 1
ATOM 688 C C . MET A 1 87 ? -8.903 -19.492 -2.871 1.00 97.88 87 MET A C 1
ATOM 690 O O . MET A 1 87 ? -9.541 -20.324 -2.223 1.00 97.88 87 MET A O 1
ATOM 694 N N . THR A 1 88 ? -9.455 -18.369 -3.341 1.00 96.69 88 THR A N 1
ATOM 695 C CA . THR A 1 88 ? -10.860 -17.992 -3.139 1.00 96.69 88 THR A CA 1
ATOM 696 C C . THR A 1 88 ? -11.806 -18.908 -3.917 1.00 96.69 88 THR A C 1
ATOM 698 O O . THR A 1 88 ? -12.79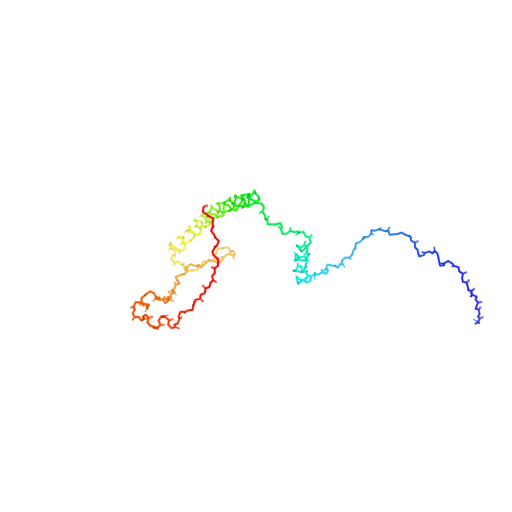5 -19.368 -3.352 1.00 96.69 88 THR A O 1
ATOM 701 N N . ALA A 1 89 ? -11.491 -19.237 -5.173 1.00 97.06 89 ALA A N 1
ATOM 702 C CA . ALA A 1 89 ? -12.276 -20.154 -6.002 1.00 97.06 89 ALA A CA 1
ATOM 703 C C . ALA A 1 89 ? -12.337 -21.568 -5.402 1.00 97.06 89 ALA A C 1
ATOM 705 O O . ALA A 1 89 ? -13.375 -22.225 -5.453 1.00 97.06 89 ALA A O 1
ATOM 706 N N . ARG A 1 90 ? -11.245 -22.014 -4.771 1.00 96.25 90 ARG A N 1
ATOM 707 C CA . ARG A 1 90 ? -11.182 -23.288 -4.037 1.00 96.25 90 ARG A CA 1
ATOM 708 C C . ARG A 1 90 ? -11.757 -23.221 -2.627 1.00 96.25 90 ARG A C 1
ATOM 710 O O . ARG A 1 90 ? -11.881 -24.263 -1.990 1.00 96.25 90 ARG A O 1
ATOM 717 N N . ASN A 1 91 ? -12.083 -22.024 -2.140 1.00 95.62 91 ASN A N 1
ATOM 718 C CA . ASN A 1 91 ? -12.565 -21.780 -0.786 1.00 95.62 91 ASN A CA 1
ATOM 719 C C . ASN A 1 91 ? -11.660 -22.427 0.286 1.00 95.62 91 ASN A C 1
ATOM 721 O O . ASN A 1 91 ? -12.142 -23.125 1.179 1.00 95.62 91 ASN A O 1
ATOM 725 N N . THR A 1 92 ? -10.342 -22.228 0.168 1.00 96.38 92 THR A N 1
ATOM 726 C CA . THR A 1 92 ? -9.356 -22.722 1.139 1.00 96.38 92 THR A CA 1
ATOM 727 C C . THR A 1 92 ? -8.513 -21.593 1.713 1.00 96.38 92 THR A C 1
ATOM 729 O O . THR A 1 92 ? -8.091 -20.679 1.008 1.00 96.38 92 THR A O 1
ATOM 732 N N . ASP A 1 93 ? -8.222 -21.711 3.002 1.00 95.12 93 ASP A N 1
ATOM 733 C CA . ASP A 1 93 ? -7.388 -20.783 3.758 1.00 95.12 93 ASP A CA 1
ATOM 734 C C . ASP A 1 93 ? -5.894 -21.152 3.695 1.00 95.12 93 ASP A C 1
ATOM 736 O O . ASP A 1 93 ? -5.019 -20.319 3.951 1.00 95.12 93 ASP A O 1
ATOM 740 N N . GLU A 1 94 ? -5.582 -22.408 3.367 1.00 96.56 94 GLU A N 1
ATOM 741 C CA . GLU A 1 94 ? -4.226 -22.950 3.327 1.00 96.56 94 GLU A CA 1
ATOM 742 C C . GLU A 1 94 ? -4.074 -23.956 2.180 1.00 96.56 94 GLU A C 1
ATOM 744 O O . GLU A 1 94 ? -4.958 -24.775 1.923 1.00 96.56 94 GLU A O 1
ATOM 749 N N . MET A 1 95 ? -2.942 -23.902 1.480 1.00 96.69 95 MET A N 1
ATOM 750 C CA . MET A 1 95 ? -2.607 -24.852 0.422 1.00 96.69 95 MET A CA 1
ATOM 751 C C . MET A 1 95 ? -1.101 -25.092 0.372 1.00 96.69 95 MET A C 1
ATOM 753 O O . MET A 1 95 ? -0.312 -24.160 0.521 1.00 96.69 95 MET A O 1
ATOM 757 N N . THR A 1 96 ? -0.702 -26.335 0.119 1.00 96.94 96 THR A N 1
ATOM 758 C CA . THR A 1 96 ? 0.681 -26.683 -0.213 1.00 96.94 96 THR A CA 1
ATOM 759 C C . THR A 1 96 ? 0.776 -27.001 -1.699 1.00 96.94 96 THR A C 1
ATOM 761 O O . THR A 1 96 ? -0.003 -27.804 -2.210 1.00 96.94 96 THR A O 1
ATOM 764 N N . VAL A 1 97 ? 1.730 -26.372 -2.383 1.00 96.31 97 VAL A N 1
ATOM 765 C CA . VAL A 1 97 ? 2.057 -26.628 -3.789 1.00 96.31 97 VAL A CA 1
ATOM 766 C C . VAL A 1 97 ? 3.563 -26.841 -3.870 1.00 96.31 97 VAL A C 1
ATOM 768 O O . VAL A 1 97 ? 4.332 -25.919 -3.599 1.00 96.31 97 VAL A O 1
ATOM 771 N N . ASP A 1 98 ? 3.972 -28.064 -4.215 1.00 96.62 98 ASP A N 1
ATOM 772 C CA . ASP A 1 98 ? 5.372 -28.503 -4.173 1.00 96.62 98 ASP A CA 1
ATOM 773 C C . ASP A 1 98 ? 6.007 -28.245 -2.789 1.00 96.62 98 ASP A C 1
ATOM 775 O O . ASP A 1 98 ? 5.514 -28.754 -1.779 1.00 96.62 98 ASP A O 1
ATOM 779 N N . VAL A 1 99 ? 7.057 -27.423 -2.714 1.00 97.25 99 VAL A N 1
ATOM 780 C CA . VAL A 1 99 ? 7.743 -27.060 -1.466 1.00 97.25 99 VAL A CA 1
ATOM 781 C C . VAL A 1 99 ? 7.164 -25.807 -0.795 1.00 97.25 99 VAL A C 1
ATOM 783 O O . VAL A 1 99 ? 7.636 -25.408 0.272 1.00 97.25 99 VAL A O 1
ATOM 786 N N . TYR A 1 100 ? 6.150 -25.169 -1.391 1.00 97.81 100 TYR A N 1
ATOM 787 C CA . TYR A 1 100 ? 5.596 -23.899 -0.923 1.00 97.81 100 TYR A CA 1
ATOM 788 C C . TYR A 1 100 ? 4.287 -24.076 -0.164 1.00 97.81 100 TYR A C 1
ATOM 790 O O . TYR A 1 100 ? 3.412 -24.853 -0.543 1.00 97.81 100 TYR A O 1
ATOM 798 N N . LYS A 1 101 ? 4.128 -23.283 0.897 1.00 97.25 101 LYS A N 1
ATOM 799 C CA . LYS A 1 101 ? 2.905 -23.197 1.695 1.00 97.25 101 LYS A CA 1
ATOM 800 C C . LYS A 1 101 ? 2.278 -21.816 1.532 1.00 97.25 101 LYS A C 1
ATOM 802 O O . LYS A 1 101 ? 2.885 -20.813 1.899 1.00 97.25 101 LYS A O 1
AT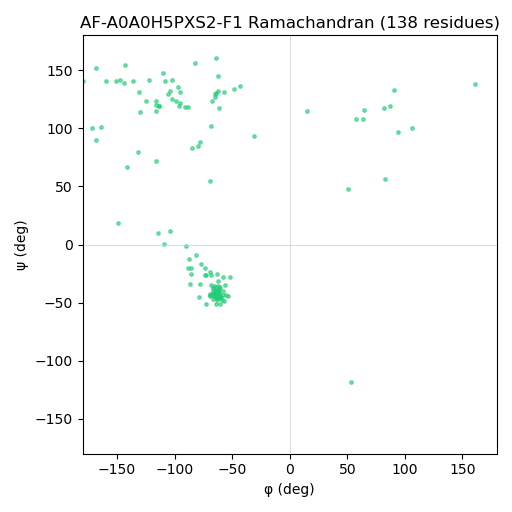OM 807 N N . ILE A 1 102 ? 1.054 -21.784 1.022 1.00 97.62 102 ILE A N 1
ATOM 808 C CA . ILE A 1 102 ? 0.266 -20.580 0.761 1.00 97.62 102 ILE A CA 1
ATOM 809 C C . ILE A 1 102 ? -0.802 -20.466 1.849 1.00 97.62 102 ILE A C 1
ATOM 811 O O . ILE A 1 102 ? -1.496 -21.440 2.142 1.00 97.62 102 ILE A O 1
ATOM 815 N N . ARG A 1 103 ? -0.942 -19.280 2.451 1.00 97.31 103 ARG A N 1
ATOM 816 C CA . ARG A 1 103 ? -2.001 -18.966 3.419 1.00 97.31 103 ARG A CA 1
ATOM 817 C C . ARG A 1 103 ? -2.766 -17.731 2.959 1.00 97.31 103 ARG A C 1
ATOM 819 O O . ARG A 1 103 ? -2.168 -16.670 2.802 1.00 97.31 103 ARG A O 1
ATOM 826 N N . TRP A 1 104 ? -4.077 -17.866 2.802 1.00 97.19 104 TRP A N 1
ATOM 827 C CA . TRP A 1 104 ? -4.988 -16.782 2.448 1.00 97.19 104 TRP A CA 1
ATOM 828 C C . TRP A 1 104 ? -6.187 -16.795 3.394 1.00 97.19 104 TRP A C 1
ATOM 830 O O . TRP A 1 104 ? -7.246 -17.317 3.084 1.00 97.19 104 TRP A O 1
ATOM 840 N N . THR A 1 105 ? -5.983 -16.256 4.593 1.00 95.25 105 THR A N 1
ATOM 841 C CA . THR A 1 105 ? -6.984 -16.245 5.668 1.00 95.25 105 THR A CA 1
ATOM 842 C C . THR A 1 105 ? -7.507 -14.842 5.911 1.00 95.25 105 THR A C 1
ATOM 844 O O . THR A 1 105 ? -6.749 -13.869 5.868 1.00 95.25 105 THR A O 1
ATOM 847 N N . LYS A 1 106 ? -8.777 -14.733 6.301 1.00 92.06 106 LYS A N 1
ATOM 848 C CA . LYS A 1 106 ? -9.335 -13.474 6.808 1.00 92.06 106 LYS A CA 1
ATOM 849 C C . LYS A 1 106 ? -8.652 -13.089 8.121 1.00 92.06 106 LYS A C 1
ATOM 851 O O . LYS A 1 106 ? -8.598 -13.884 9.054 1.00 92.06 106 LYS A O 1
ATOM 856 N N . VAL A 1 107 ? -8.176 -11.850 8.207 1.00 94.69 107 VAL A N 1
ATOM 857 C CA . VAL A 1 107 ? -7.606 -11.287 9.436 1.00 94.69 107 VAL A CA 1
ATOM 858 C C . VAL A 1 107 ? -8.511 -10.165 9.923 1.00 94.69 107 VAL A C 1
ATOM 860 O O . VAL A 1 107 ? -8.715 -9.174 9.225 1.00 94.69 107 VAL A O 1
ATOM 863 N N . LEU A 1 108 ? -9.048 -10.318 11.132 1.00 94.44 108 LEU A N 1
ATOM 864 C CA . LEU A 1 108 ? -9.791 -9.260 11.808 1.00 94.44 108 LEU A CA 1
ATOM 865 C C . LEU A 1 108 ? -8.809 -8.409 12.613 1.00 94.44 108 LEU A C 1
ATOM 867 O O . LEU A 1 108 ? -8.147 -8.906 13.521 1.00 94.44 108 LEU A O 1
ATOM 871 N N . SER A 1 109 ? -8.717 -7.122 12.284 1.00 94.31 109 SER A N 1
ATOM 872 C CA . SER A 1 109 ? -7.958 -6.155 13.078 1.00 94.31 109 SER A CA 1
ATOM 873 C C . SER A 1 109 ? -8.899 -5.110 13.656 1.00 94.31 109 SER A C 1
ATOM 875 O O . SER A 1 109 ? -9.571 -4.409 12.900 1.00 94.31 109 SER A O 1
ATOM 877 N N . ASN A 1 110 ? -8.888 -4.953 14.975 1.00 94.06 110 ASN A N 1
ATOM 878 C CA . ASN A 1 110 ? -9.586 -3.861 15.642 1.00 94.06 110 ASN A CA 1
ATOM 879 C C . ASN A 1 110 ? -8.620 -2.684 15.775 1.00 94.06 110 ASN A C 1
ATOM 881 O O . ASN A 1 110 ? -7.569 -2.803 16.405 1.00 94.06 110 ASN A O 1
ATOM 885 N N . ARG A 1 111 ? -8.958 -1.556 15.148 1.00 95.44 111 ARG A N 1
ATOM 886 C CA . ARG A 1 111 ? -8.189 -0.312 15.241 1.00 95.44 111 ARG A CA 1
ATOM 887 C C . ARG A 1 111 ? -8.968 0.685 16.082 1.00 95.44 111 ARG A C 1
ATOM 889 O O . ARG A 1 111 ? -10.186 0.772 15.970 1.00 95.44 111 ARG A O 1
ATOM 896 N N . PHE A 1 112 ? -8.257 1.435 16.913 1.00 94.75 112 PHE A N 1
ATOM 897 C CA . PHE A 1 112 ? -8.855 2.534 17.655 1.00 94.75 112 PHE A CA 1
ATOM 898 C C . PHE A 1 112 ? -9.271 3.649 16.690 1.00 94.75 112 PHE A C 1
ATOM 900 O O . PHE A 1 112 ? -8.436 4.162 15.942 1.00 94.75 112 PHE A O 1
ATOM 907 N N . ASP A 1 113 ? -10.547 4.030 16.718 1.00 95.69 113 ASP A N 1
ATOM 908 C CA . ASP A 1 113 ? -11.046 5.174 15.958 1.00 95.69 113 ASP A CA 1
ATOM 909 C C . ASP A 1 113 ? -10.714 6.473 16.702 1.00 95.69 113 ASP A C 1
ATOM 911 O O . ASP A 1 113 ? -11.508 7.023 17.470 1.00 95.69 113 ASP A O 1
ATOM 915 N N . SER A 1 114 ? -9.497 6.963 16.473 1.00 94.75 114 SER A N 1
ATOM 916 C CA . SER A 1 114 ? -9.018 8.210 17.068 1.00 94.75 114 SER A CA 1
ATOM 917 C C . SER A 1 114 ? -9.830 9.429 16.625 1.00 94.75 114 SER A C 1
ATOM 919 O O . SER A 1 114 ? -9.900 10.406 17.367 1.00 94.75 114 SER A O 1
ATOM 921 N N . SER A 1 115 ? -10.480 9.382 15.457 1.00 95.75 115 SER A N 1
ATOM 922 C CA . SER A 1 115 ? -11.318 10.472 14.949 1.00 95.75 115 SER A CA 1
ATOM 923 C C . SER A 1 115 ? -12.628 10.559 15.726 1.00 95.75 115 SER A C 1
ATOM 925 O O . SER A 1 115 ? -12.965 11.627 16.242 1.00 95.75 115 SER A O 1
ATOM 927 N N . ALA A 1 116 ? -13.342 9.437 15.868 1.00 96.31 116 ALA A N 1
ATOM 928 C CA . ALA A 1 116 ? -14.550 9.371 16.685 1.00 96.31 116 ALA A CA 1
ATOM 929 C C . ALA A 1 116 ? -14.245 9.698 18.151 1.00 96.31 116 ALA A C 1
ATOM 931 O O . ALA A 1 116 ? -14.961 10.492 18.762 1.00 96.31 116 ALA A O 1
ATOM 932 N N . PHE A 1 117 ? -13.139 9.176 18.690 1.00 96.75 117 PHE A N 1
ATOM 933 C CA . PHE A 1 117 ? -12.713 9.486 20.052 1.00 96.75 117 PHE A CA 1
ATOM 934 C C . PHE A 1 117 ? -12.398 10.971 20.244 1.00 96.75 117 PHE A C 1
ATOM 936 O O . PHE A 1 117 ? -12.879 11.576 21.196 1.00 96.75 117 PHE A O 1
ATOM 943 N N . LYS A 1 118 ? -11.661 11.599 19.319 1.00 96.56 118 LYS A N 1
ATOM 944 C CA . LYS A 1 118 ? -11.363 13.037 19.380 1.00 96.56 118 LYS A CA 1
ATOM 945 C C . LYS A 1 118 ? -12.632 13.892 19.336 1.00 96.56 118 LYS A C 1
ATOM 947 O O . LYS A 1 118 ? -12.683 14.921 20.001 1.00 96.56 118 LYS A O 1
ATOM 952 N N . LYS A 1 119 ? -13.646 13.476 18.567 1.00 96.56 119 LYS A N 1
ATOM 953 C CA . LYS A 1 119 ? -14.952 14.153 18.500 1.00 96.56 119 LYS A CA 1
ATOM 954 C C . LYS A 1 119 ? -15.751 13.999 19.795 1.00 96.56 119 LYS A C 1
ATOM 956 O O . LYS A 1 119 ? -16.357 14.965 20.238 1.00 96.56 119 LYS A O 1
ATOM 961 N N . ALA A 1 120 ? -15.758 12.803 20.383 1.00 96.94 120 ALA A N 1
ATOM 962 C CA . ALA A 1 120 ? -16.515 12.514 21.599 1.00 96.94 120 ALA A CA 1
ATOM 963 C C . ALA A 1 120 ? -15.839 13.050 22.874 1.00 96.94 120 ALA A C 1
ATOM 965 O O . ALA A 1 120 ? -16.523 13.421 23.822 1.00 96.94 120 ALA A O 1
ATOM 966 N N . MET A 1 121 ? -14.502 13.056 22.918 1.00 96.31 121 MET A N 1
ATOM 967 C CA . MET A 1 121 ? -13.697 13.307 24.121 1.00 96.31 121 MET A CA 1
ATOM 968 C C . MET A 1 121 ? -12.442 14.149 23.795 1.00 96.31 121 MET A C 1
ATOM 970 O O . MET A 1 121 ? -11.312 13.658 23.903 1.00 96.31 121 MET A O 1
ATOM 974 N N . PRO A 1 122 ? -12.605 15.426 23.398 1.00 95.19 122 PRO A N 1
ATOM 975 C CA . PRO A 1 122 ? -11.492 16.269 22.953 1.00 95.19 122 PRO A CA 1
ATOM 976 C C . PRO A 1 122 ? -10.452 16.539 24.052 1.00 95.19 122 PRO A C 1
ATOM 978 O O . PRO A 1 122 ? -9.253 16.490 23.777 1.00 95.19 122 PRO A O 1
ATOM 981 N N . GLU A 1 123 ? -10.896 16.747 25.296 1.00 94.81 123 GLU A N 1
ATOM 982 C CA . GLU A 1 123 ? -10.017 17.034 26.441 1.00 94.81 123 GLU A CA 1
ATOM 983 C C . GLU A 1 123 ? -9.085 15.863 26.768 1.00 94.81 123 GLU A C 1
ATOM 985 O O . GLU A 1 123 ? -7.876 16.038 26.922 1.00 94.81 123 GLU A O 1
ATOM 990 N N . LEU A 1 124 ? -9.623 14.640 26.807 1.00 95.50 124 LEU A N 1
ATOM 991 C CA . LEU A 1 124 ? -8.812 13.443 27.032 1.00 95.50 124 LEU A CA 1
ATOM 992 C C . LEU A 1 124 ? -7.869 13.200 25.854 1.00 95.50 124 LEU A C 1
ATOM 994 O O . LEU A 1 124 ? -6.689 12.930 26.056 1.00 95.50 124 LEU A O 1
ATOM 998 N N . HIS A 1 125 ? -8.343 13.359 24.616 1.00 96.19 125 HIS A N 1
ATOM 999 C CA . HIS A 1 125 ? -7.469 13.250 23.450 1.00 96.19 125 HIS A CA 1
ATOM 1000 C C . HIS A 1 125 ? -6.270 14.209 23.552 1.00 96.19 125 HIS A C 1
ATOM 1002 O O . HIS A 1 125 ? -5.144 13.801 23.271 1.00 96.19 125 HIS A O 1
ATOM 1008 N N . ALA A 1 126 ? -6.481 15.459 23.975 1.00 93.94 126 ALA A N 1
ATOM 1009 C CA . ALA A 1 126 ? -5.401 16.428 24.154 1.00 93.94 126 ALA A CA 1
ATOM 1010 C C . ALA A 1 126 ? -4.387 15.986 25.225 1.00 93.94 126 ALA A C 1
ATOM 1012 O O . ALA A 1 126 ? -3.186 16.021 24.965 1.00 93.94 126 ALA A O 1
ATOM 1013 N N . GLN A 1 127 ? -4.857 15.497 26.378 1.00 96.38 127 GLN A N 1
ATOM 1014 C CA . GLN A 1 127 ? -3.994 15.037 27.477 1.00 96.38 127 GLN A CA 1
ATOM 1015 C C . GLN A 1 127 ? -3.103 13.846 27.097 1.00 96.38 127 GLN A C 1
ATOM 1017 O O . GLN A 1 127 ? -1.989 13.723 27.601 1.00 96.38 127 GLN A O 1
ATOM 1022 N N . PHE A 1 128 ? -3.571 12.985 26.191 1.00 94.44 128 PHE A N 1
ATOM 1023 C CA . PHE A 1 128 ? -2.854 11.777 25.772 1.00 94.44 128 PHE A CA 1
ATOM 1024 C C . PHE A 1 128 ? -2.197 11.892 24.385 1.00 94.44 128 PHE A C 1
ATOM 1026 O O . PHE A 1 128 ? -1.718 10.894 23.843 1.00 94.44 128 PHE A O 1
ATOM 1033 N N . THR A 1 129 ? -2.126 13.093 23.801 1.00 94.56 129 THR A N 1
ATOM 1034 C CA . THR A 1 129 ? -1.424 13.328 22.529 1.00 94.56 129 THR A CA 1
ATOM 1035 C C . THR A 1 129 ? 0.003 13.811 22.777 1.00 94.56 129 THR A C 1
ATOM 1037 O O . THR A 1 129 ? 0.222 14.869 23.359 1.00 94.56 129 THR A O 1
ATOM 1040 N N . LYS A 1 130 ? 0.998 13.076 22.264 1.00 95.69 130 LYS A N 1
ATOM 1041 C CA . LYS A 1 130 ? 2.409 13.488 22.287 1.00 95.69 130 LYS A CA 1
ATOM 1042 C C . LYS A 1 130 ? 2.824 14.089 20.946 1.00 95.69 130 LYS A C 1
ATOM 1044 O O . LYS A 1 130 ? 2.757 13.415 19.917 1.00 95.69 130 LYS A O 1
ATOM 1049 N N . GLN A 1 131 ? 3.334 15.320 20.958 1.00 94.25 131 GLN A N 1
ATOM 1050 C CA . GLN A 1 131 ? 3.970 15.904 19.776 1.00 94.25 131 GLN A CA 1
ATOM 1051 C C . GLN A 1 131 ? 5.245 15.120 19.428 1.00 94.25 131 GLN A C 1
ATOM 1053 O O . GLN A 1 131 ? 6.106 14.901 20.279 1.00 94.25 131 GLN A O 1
ATOM 1058 N N . THR A 1 132 ? 5.350 14.679 18.174 1.00 95.69 132 THR A N 1
ATOM 1059 C CA . THR A 1 132 ? 6.521 13.973 17.641 1.00 95.69 132 THR A CA 1
ATOM 1060 C C . THR A 1 132 ? 6.924 14.617 16.323 1.00 95.69 132 THR A C 1
ATOM 1062 O O . THR A 1 132 ? 6.080 14.826 15.453 1.00 95.69 132 THR A O 1
ATOM 1065 N N . GLU A 1 133 ? 8.210 14.918 16.166 1.00 96.00 133 GLU A N 1
ATOM 1066 C CA . GLU A 1 133 ? 8.761 15.466 14.929 1.00 96.00 133 GLU A CA 1
ATOM 1067 C C . GLU A 1 133 ? 9.375 14.350 14.076 1.00 96.00 133 GLU A C 1
ATOM 1069 O O . GLU A 1 133 ? 10.087 13.479 14.574 1.00 96.00 133 GLU A O 1
ATOM 1074 N N . SER A 1 134 ? 9.099 14.368 12.772 1.00 95.88 134 SER A N 1
ATOM 1075 C CA . SER A 1 134 ? 9.717 13.476 11.788 1.00 95.88 134 SER A CA 1
ATOM 1076 C C . SER A 1 134 ? 9.951 14.235 10.484 1.00 95.88 134 SER A C 1
ATOM 1078 O O . SER A 1 134 ? 9.272 15.222 10.198 1.00 95.88 134 SER A O 1
ATOM 1080 N N . ARG A 1 135 ? 10.929 13.800 9.686 1.00 96.00 135 ARG A N 1
ATOM 1081 C CA . ARG A 1 135 ? 11.207 14.383 8.368 1.00 96.00 135 ARG A CA 1
ATOM 1082 C C . ARG A 1 135 ? 10.650 13.463 7.291 1.00 96.00 135 ARG A C 1
ATOM 1084 O O . ARG A 1 135 ? 11.002 12.287 7.249 1.00 96.00 135 ARG A O 1
ATOM 1091 N N . ARG A 1 136 ? 9.811 14.003 6.407 1.00 95.75 136 ARG A N 1
ATOM 1092 C CA . ARG A 1 136 ? 9.341 13.306 5.206 1.00 95.75 136 ARG A CA 1
ATOM 1093 C C . ARG A 1 136 ? 10.221 13.699 4.025 1.00 95.75 136 ARG A C 1
ATOM 1095 O O . ARG A 1 136 ? 10.450 14.881 3.791 1.00 95.75 136 ARG A O 1
ATOM 1102 N N . PHE A 1 137 ? 10.694 12.703 3.285 1.00 94.31 137 PHE A N 1
ATOM 1103 C CA . PHE A 1 137 ? 11.396 12.908 2.025 1.00 94.31 137 PHE A CA 1
ATOM 1104 C C . PHE A 1 137 ? 10.408 12.766 0.864 1.00 94.31 137 PHE A C 1
ATOM 1106 O O . PHE A 1 137 ? 9.820 11.701 0.685 1.00 94.31 137 PHE A O 1
ATOM 1113 N N . THR A 1 138 ? 10.248 13.828 0.078 1.00 93.75 138 THR A N 1
ATOM 1114 C CA . THR A 1 138 ? 9.399 13.854 -1.118 1.00 93.75 138 THR A CA 1
ATOM 1115 C C . THR A 1 138 ? 10.158 14.554 -2.239 1.00 93.75 138 THR A C 1
ATOM 1117 O O . THR A 1 138 ? 10.836 15.549 -1.996 1.00 93.75 138 THR A O 1
ATOM 1120 N N . ILE A 1 139 ? 10.027 14.042 -3.462 1.00 91.69 139 ILE A N 1
ATOM 1121 C CA . ILE A 1 139 ? 10.457 14.715 -4.690 1.00 91.69 139 ILE A CA 1
ATOM 1122 C C . ILE A 1 139 ? 9.183 14.957 -5.496 1.00 91.69 139 ILE A C 1
ATOM 1124 O O . ILE A 1 139 ? 8.482 13.986 -5.781 1.00 91.69 139 ILE A O 1
ATOM 1128 N N . ALA A 1 140 ? 8.878 16.221 -5.794 1.00 86.94 140 ALA A N 1
ATOM 1129 C CA . ALA A 1 140 ? 7.748 16.605 -6.641 1.00 86.94 140 ALA A CA 1
ATOM 1130 C C . ALA A 1 140 ? 8.062 16.426 -8.139 1.00 86.94 140 ALA A C 1
ATOM 1132 O O . ALA A 1 140 ? 9.258 16.327 -8.526 1.00 86.94 140 ALA A O 1
#

Organism: NCBI:txid198431